Protein AF-H0HR45-F1 (afdb_monomer_lite)

Organism: NCBI:txid1107882

Radius of gyration: 15.92 Å; chains: 1; bounding box: 22×28×55 Å

Sequence (58 aa):
MKIKLLVSRSGPAGAFSPGDEIDVGEAEAKRMFEAQPPQAVPVREARLATEVATKKGK

Foldseek 3Di:
DKKAFQAWDQDPVGTDHHGDIDDDDPVVQVVQCPDVVRGIGDPPPPVPPPPPPPPPDD

Structure (mmCIF, N/CA/C/O backbone):
data_AF-H0HR45-F1
#
_entry.id   AF-H0HR45-F1
#
loop_
_atom_site.group_PDB
_atom_site.id
_atom_site.type_symbol
_atom_site.label_atom_id
_atom_site.label_alt_id
_atom_site.label_comp_id
_atom_site.label_asym_id
_atom_site.label_entity_id
_atom_site.label_seq_id
_atom_site.pdbx_PDB_ins_code
_atom_site.Cartn_x
_atom_site.Cartn_y
_atom_site.Cartn_z
_atom_site.occupancy
_atom_site.B_iso_or_equiv
_atom_site.auth_seq_id
_atom_site.auth_comp_id
_atom_site.auth_asym_id
_atom_site.auth_atom_id
_atom_site.pdbx_PDB_model_num
ATOM 1 N N . MET A 1 1 ? -8.163 0.993 -5.539 1.00 83.19 1 MET A N 1
ATOM 2 C CA . MET A 1 1 ? -6.949 1.804 -5.276 1.00 83.19 1 MET A CA 1
ATOM 3 C C . MET A 1 1 ? -5.753 0.890 -5.404 1.00 83.19 1 MET A C 1
ATOM 5 O O . MET A 1 1 ? -5.704 -0.139 -4.735 1.00 83.19 1 MET A O 1
ATOM 9 N N . LYS A 1 2 ? -4.776 1.282 -6.221 1.00 88.25 2 LYS A N 1
ATOM 10 C CA . LYS A 1 2 ? -3.604 0.454 -6.482 1.00 88.25 2 LYS A CA 1
ATOM 11 C C . LYS A 1 2 ? -2.546 0.603 -5.392 1.00 88.25 2 LYS A C 1
ATOM 13 O O . LYS A 1 2 ? -2.135 1.714 -5.042 1.00 88.25 2 LYS A O 1
ATOM 18 N N . ILE A 1 3 ? -2.094 -0.525 -4.862 1.00 90.69 3 ILE A N 1
ATOM 19 C CA . ILE A 1 3 ? -1.060 -0.599 -3.831 1.00 90.69 3 ILE A CA 1
ATOM 20 C C . ILE A 1 3 ? 0.019 -1.585 -4.252 1.00 90.69 3 ILE A C 1
ATOM 22 O O . ILE A 1 3 ? -0.265 -2.560 -4.940 1.00 90.69 3 ILE A O 1
ATOM 26 N N . LYS A 1 4 ? 1.253 -1.343 -3.819 1.00 92.31 4 LYS A N 1
ATOM 27 C CA . LYS A 1 4 ? 2.379 -2.253 -4.003 1.00 92.31 4 LYS A CA 1
ATOM 28 C C . LYS A 1 4 ? 2.644 -2.958 -2.690 1.00 92.31 4 LYS A C 1
ATOM 30 O O . LYS A 1 4 ? 2.865 -2.299 -1.673 1.00 92.31 4 LYS A O 1
ATOM 35 N N . LEU A 1 5 ? 2.615 -4.281 -2.706 1.00 92.81 5 LEU A N 1
ATOM 36 C CA . LEU A 1 5 ? 2.845 -5.079 -1.512 1.00 92.81 5 LEU A CA 1
ATOM 37 C C . LEU A 1 5 ? 4.318 -5.040 -1.108 1.00 92.81 5 LEU A C 1
ATOM 39 O O . LEU A 1 5 ? 5.210 -5.125 -1.946 1.00 92.81 5 LEU A O 1
ATOM 43 N N . LEU A 1 6 ? 4.575 -4.932 0.191 1.00 92.44 6 LEU A N 1
ATOM 44 C CA . LEU A 1 6 ? 5.906 -5.107 0.778 1.00 92.44 6 LEU A CA 1
ATOM 45 C C . LEU A 1 6 ? 6.087 -6.502 1.377 1.00 92.44 6 LEU A C 1
ATOM 47 O O . LEU A 1 6 ? 7.211 -6.935 1.612 1.00 92.44 6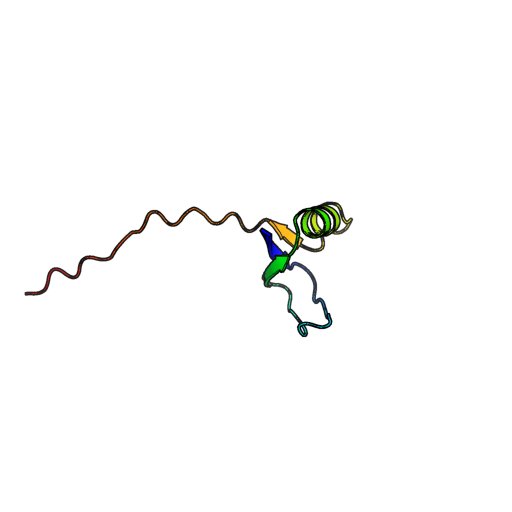 LEU A O 1
ATOM 51 N N . VAL A 1 7 ? 4.981 -7.203 1.617 1.00 90.94 7 VAL A N 1
ATOM 52 C CA . VAL A 1 7 ? 4.949 -8.534 2.218 1.00 90.94 7 VAL A CA 1
ATOM 53 C C . VAL A 1 7 ? 4.142 -9.485 1.346 1.00 90.94 7 VAL A C 1
ATOM 55 O O . VAL A 1 7 ? 3.209 -9.069 0.658 1.00 90.94 7 VAL A O 1
ATOM 58 N N . SER A 1 8 ? 4.492 -10.770 1.390 1.00 89.50 8 SER A N 1
ATOM 59 C CA . SER A 1 8 ? 3.703 -11.810 0.736 1.00 89.50 8 SER A CA 1
ATOM 60 C C . SER A 1 8 ? 2.316 -11.853 1.360 1.00 89.50 8 SER A C 1
ATOM 62 O O . SER A 1 8 ? 2.176 -11.850 2.584 1.00 89.50 8 SER A O 1
ATOM 64 N N . ARG A 1 9 ? 1.288 -11.939 0.524 1.00 85.00 9 ARG A N 1
ATOM 65 C CA . ARG A 1 9 ? -0.100 -12.010 0.962 1.00 85.00 9 ARG A CA 1
ATOM 66 C C . ARG A 1 9 ? -0.817 -13.109 0.202 1.00 85.00 9 ARG A C 1
ATOM 68 O O . ARG A 1 9 ? -0.764 -13.147 -1.018 1.00 85.00 9 ARG A O 1
ATOM 75 N N . SER A 1 10 ? -1.547 -13.959 0.909 1.00 84.94 10 SER A N 1
ATOM 76 C CA . SER A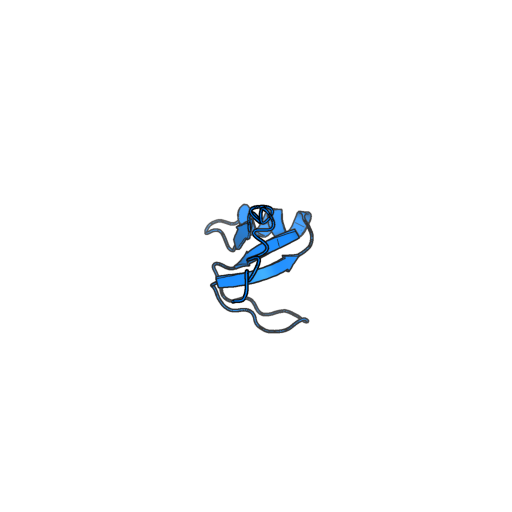 1 10 ? -2.513 -14.871 0.302 1.00 84.94 10 SER A CA 1
ATOM 77 C C . SER A 1 10 ? -3.932 -14.393 0.583 1.00 84.94 10 SER A C 1
ATOM 79 O O . SER A 1 10 ? -4.237 -13.841 1.642 1.00 84.94 10 SER A O 1
ATOM 81 N N . GLY A 1 11 ? -4.808 -14.571 -0.395 1.00 81.44 11 GLY A N 1
ATOM 82 C CA . GLY A 1 11 ? -6.216 -14.242 -0.288 1.00 81.44 11 GLY A CA 1
ATOM 83 C C . GLY A 1 11 ? -7.060 -15.092 -1.235 1.00 81.44 11 GLY A C 1
ATOM 84 O O . GLY A 1 11 ? -6.525 -15.895 -1.998 1.00 81.44 11 GLY A O 1
ATOM 85 N N . PRO A 1 12 ? -8.386 -14.902 -1.224 1.00 77.88 12 PRO A N 1
ATOM 86 C CA . PRO A 1 12 ? -9.300 -15.642 -2.095 1.00 77.88 12 PRO A CA 1
ATOM 87 C C . PRO A 1 12 ? -9.040 -15.401 -3.592 1.00 77.88 12 PRO A C 1
ATOM 89 O O . PRO A 1 12 ? -9.406 -16.230 -4.415 1.00 77.88 12 PRO A O 1
ATOM 92 N N . ALA A 1 13 ? -8.380 -14.293 -3.941 1.00 78.75 13 ALA A N 1
ATOM 93 C CA . ALA A 1 13 ? -7.965 -13.976 -5.306 1.00 78.75 13 ALA A CA 1
ATOM 94 C C . ALA A 1 13 ? -6.623 -14.619 -5.720 1.00 78.75 13 ALA A C 1
ATOM 96 O O . ALA A 1 13 ? -6.238 -14.512 -6.880 1.00 78.75 13 ALA A O 1
ATOM 97 N N . GLY A 1 14 ? -5.908 -15.269 -4.796 1.00 83.69 14 GLY A N 1
ATOM 98 C CA . GLY A 1 14 ? -4.607 -15.888 -5.049 1.00 83.69 14 GLY A CA 1
ATOM 99 C C . GLY A 1 14 ? -3.524 -15.467 -4.057 1.00 83.69 14 GLY A C 1
ATOM 100 O O . GLY A 1 14 ? -3.784 -14.814 -3.043 1.00 83.69 14 GLY A O 1
ATOM 101 N N . ALA A 1 15 ? -2.296 -15.885 -4.351 1.00 89.06 15 ALA A N 1
ATOM 102 C CA . ALA A 1 15 ? -1.103 -15.468 -3.629 1.00 89.06 15 ALA A CA 1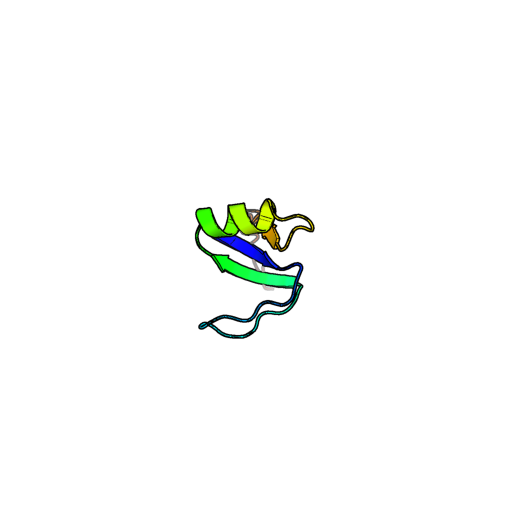
ATOM 103 C C . ALA A 1 15 ? -0.400 -14.346 -4.397 1.00 89.06 15 ALA A C 1
ATOM 105 O O . ALA A 1 15 ? -0.202 -14.448 -5.603 1.00 89.06 15 ALA A O 1
ATOM 106 N N . PHE A 1 16 ? -0.015 -13.305 -3.672 1.00 90.62 16 PHE A N 1
ATOM 107 C CA . PHE A 1 16 ? 0.705 -12.144 -4.164 1.00 90.62 16 PHE A CA 1
ATOM 108 C C . PHE A 1 16 ? 2.036 -12.043 -3.428 1.00 90.62 16 PHE A C 1
ATOM 110 O O . PHE A 1 16 ? 2.116 -12.232 -2.208 1.00 90.62 16 PHE A O 1
ATOM 117 N N . SER A 1 17 ? 3.086 -11.760 -4.176 1.00 92.12 17 SER A N 1
ATOM 118 C CA . SER A 1 17 ? 4.443 -11.626 -3.678 1.00 92.12 17 SER A CA 1
ATOM 119 C C . SER A 1 17 ? 4.767 -10.168 -3.321 1.00 92.12 17 SER A C 1
ATOM 121 O O . SER A 1 17 ? 4.119 -9.233 -3.797 1.00 92.12 17 SER A O 1
ATOM 123 N N . PRO A 1 18 ? 5.791 -9.935 -2.480 1.00 91.62 18 PRO A N 1
ATOM 124 C CA . PRO A 1 18 ? 6.341 -8.606 -2.274 1.00 91.62 18 PRO A CA 1
ATOM 125 C C . PRO 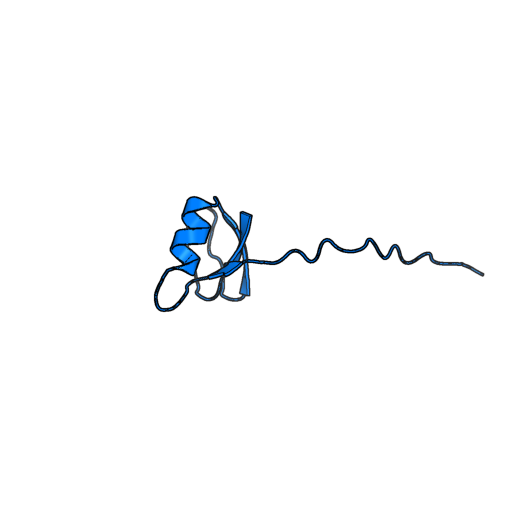A 1 18 ? 6.750 -7.998 -3.615 1.00 91.62 18 PRO A C 1
ATOM 127 O O . PRO A 1 18 ? 7.457 -8.623 -4.402 1.00 91.62 18 PRO A O 1
ATOM 130 N N . GLY A 1 19 ? 6.329 -6.766 -3.857 1.00 88.62 19 GLY A N 1
ATOM 131 C CA . GLY A 1 19 ? 6.562 -6.048 -5.099 1.00 88.62 19 GLY A CA 1
ATOM 132 C C . GLY A 1 19 ? 5.383 -6.069 -6.067 1.00 88.62 19 GLY A C 1
ATOM 133 O O . GLY A 1 19 ? 5.351 -5.198 -6.937 1.00 88.62 19 GLY A O 1
ATOM 134 N N . ASP A 1 20 ? 4.417 -6.971 -5.884 1.00 89.44 20 ASP A N 1
ATOM 135 C CA . ASP A 1 20 ? 3.226 -7.027 -6.728 1.00 89.44 20 ASP A CA 1
ATOM 136 C C . ASP A 1 20 ? 2.316 -5.827 -6.486 1.00 89.44 20 ASP A C 1
ATOM 138 O O . ASP A 1 20 ? 2.137 -5.356 -5.356 1.00 89.44 20 ASP A O 1
ATOM 142 N N . GLU A 1 21 ? 1.717 -5.347 -7.573 1.00 90.94 21 GLU A N 1
ATOM 143 C CA . GLU A 1 21 ? 0.726 -4.284 -7.539 1.00 90.94 21 GLU A CA 1
ATOM 144 C C . GLU A 1 21 ? -0.675 -4.879 -7.602 1.00 90.94 21 GLU A C 1
ATOM 146 O O . GLU A 1 21 ? -1.048 -5.520 -8.586 1.00 90.94 21 GLU A O 1
ATOM 151 N N . ILE A 1 22 ? -1.464 -4.636 -6.562 1.00 87.75 22 ILE A N 1
ATOM 152 C CA . ILE A 1 22 ? -2.838 -5.122 -6.456 1.00 87.75 22 ILE A CA 1
ATOM 153 C C . ILE A 1 22 ? -3.801 -3.950 -6.301 1.00 87.75 22 ILE A C 1
ATOM 155 O O . ILE A 1 22 ? -3.455 -2.924 -5.711 1.00 87.75 22 ILE A O 1
ATOM 159 N N . ASP A 1 23 ? -5.016 -4.098 -6.827 1.00 89.38 23 ASP A N 1
ATOM 160 C CA . ASP A 1 23 ? -6.091 -3.146 -6.559 1.00 89.38 23 ASP A CA 1
ATOM 161 C C . ASP A 1 23 ? -6.898 -3.607 -5.342 1.00 89.38 23 ASP A C 1
ATOM 163 O O . ASP A 1 23 ? -7.397 -4.731 -5.298 1.00 89.38 23 ASP A O 1
ATOM 167 N N . VAL A 1 24 ? -6.990 -2.739 -4.337 1.00 87.38 24 VAL A N 1
ATOM 168 C CA . VAL A 1 24 ? -7.780 -2.962 -3.121 1.00 87.38 24 VAL A CA 1
ATOM 169 C C . VAL A 1 24 ? -8.665 -1.751 -2.831 1.00 87.38 24 VAL A C 1
ATOM 171 O O . VAL A 1 24 ? -8.442 -0.650 -3.345 1.00 87.38 24 VAL A O 1
ATOM 174 N N . GLY A 1 25 ? -9.668 -1.920 -1.971 1.00 90.62 25 GLY A N 1
ATOM 175 C CA . GLY A 1 25 ? -10.479 -0.797 -1.499 1.00 90.62 25 GLY A CA 1
ATOM 176 C C . GLY A 1 25 ? -9.659 0.210 -0.679 1.00 90.62 25 GLY A C 1
ATOM 177 O O . GLY A 1 25 ? -8.691 -0.156 -0.017 1.00 90.62 25 GLY A O 1
ATOM 178 N N . GLU A 1 26 ? -10.062 1.483 -0.666 1.00 88.50 26 GLU A N 1
ATOM 179 C CA . GLU A 1 26 ? -9.338 2.552 0.054 1.00 88.50 26 GLU A CA 1
ATOM 180 C C . GLU A 1 26 ? -9.202 2.287 1.560 1.00 88.50 26 GLU A C 1
ATOM 182 O O . GLU A 1 26 ? -8.143 2.510 2.145 1.00 88.50 26 GLU A O 1
ATOM 187 N N . ALA A 1 27 ? -10.257 1.767 2.195 1.00 90.75 27 ALA A N 1
ATOM 188 C CA . ALA A 1 27 ? -10.242 1.433 3.618 1.00 90.75 27 ALA A CA 1
ATOM 189 C C . ALA A 1 27 ? -9.227 0.326 3.946 1.00 90.75 27 ALA A C 1
ATOM 191 O O . ALA A 1 27 ? -8.596 0.345 5.002 1.00 90.75 27 ALA A O 1
ATOM 192 N N . GLU A 1 28 ? -9.061 -0.634 3.037 1.00 89.56 28 GLU A N 1
ATOM 193 C CA . GLU A 1 28 ? -8.086 -1.709 3.172 1.00 89.56 28 GLU A CA 1
ATOM 194 C C . GLU A 1 28 ? -6.670 -1.198 2.909 1.00 89.56 28 GLU A C 1
ATOM 196 O O . GLU A 1 28 ? -5.788 -1.419 3.736 1.00 89.56 28 GLU A O 1
ATOM 201 N N . ALA A 1 29 ? -6.473 -0.430 1.832 1.00 90.19 29 ALA A N 1
ATOM 202 C CA . ALA A 1 29 ? -5.204 0.225 1.525 1.00 90.19 29 ALA A CA 1
ATOM 203 C C . ALA A 1 29 ? -4.691 1.034 2.721 1.00 90.19 29 ALA A C 1
ATOM 205 O O . ALA A 1 29 ? -3.548 0.867 3.141 1.00 90.19 29 ALA A O 1
ATOM 206 N N . LYS A 1 30 ? -5.562 1.846 3.333 1.00 92.62 30 LYS A N 1
ATOM 207 C CA . LYS A 1 30 ? -5.223 2.644 4.512 1.00 92.62 30 LYS A CA 1
ATOM 208 C C . LYS A 1 30 ? -4.735 1.776 5.674 1.00 92.62 30 LYS A C 1
ATOM 210 O O . LYS A 1 30 ? -3.677 2.057 6.226 1.00 92.62 30 LYS A O 1
ATOM 215 N N . ARG A 1 31 ? -5.436 0.679 5.988 1.00 92.38 31 ARG A N 1
ATOM 216 C CA . ARG A 1 31 ? -5.002 -0.271 7.031 1.00 92.38 31 ARG A CA 1
ATOM 217 C C . ARG A 1 31 ? -3.645 -0.899 6.714 1.00 92.38 31 ARG A C 1
ATOM 219 O O . ARG A 1 31 ? -2.843 -1.099 7.620 1.00 92.38 31 ARG A O 1
ATOM 226 N N . MET A 1 32 ? -3.380 -1.203 5.445 1.00 91.31 32 MET A N 1
ATOM 227 C CA . MET A 1 32 ? -2.106 -1.795 5.021 1.00 91.31 32 MET A CA 1
ATOM 228 C C . MET A 1 32 ? -0.941 -0.798 5.096 1.00 91.31 32 MET A C 1
ATOM 230 O O . MET A 1 32 ? 0.187 -1.209 5.374 1.00 91.31 32 MET A O 1
ATOM 234 N N . PHE A 1 33 ? -1.205 0.495 4.886 1.00 92.12 33 PHE A N 1
ATOM 235 C CA . PHE A 1 33 ? -0.217 1.567 5.039 1.00 92.12 33 PHE A CA 1
ATOM 236 C C . PHE A 1 33 ? 0.055 1.916 6.506 1.00 92.12 33 PHE A C 1
ATOM 238 O O . PHE A 1 33 ? 1.191 2.213 6.859 1.00 92.12 33 PHE A O 1
ATOM 245 N N . GLU A 1 34 ? -0.979 1.886 7.350 1.00 94.38 34 GLU A N 1
ATOM 246 C CA . GLU A 1 34 ? -0.899 2.232 8.777 1.00 94.38 34 GLU A CA 1
ATOM 247 C C . GLU A 1 34 ? -0.346 1.095 9.654 1.00 94.38 34 GLU A C 1
ATOM 249 O O . GLU A 1 34 ? -0.029 1.317 10.822 1.00 94.38 34 GLU A O 1
ATOM 254 N N . ALA A 1 35 ? -0.205 -0.118 9.114 1.00 92.56 35 ALA A N 1
ATOM 255 C CA . ALA A 1 35 ? 0.436 -1.225 9.814 1.00 92.56 35 ALA A CA 1
ATOM 256 C C . ALA A 1 35 ? 1.903 -0.902 10.172 1.00 92.56 35 ALA A C 1
ATOM 258 O O . ALA A 1 35 ? 2.609 -0.225 9.426 1.00 92.56 35 ALA A O 1
ATOM 259 N N . GLN A 1 36 ? 2.387 -1.431 11.300 1.00 90.50 36 GLN A N 1
ATOM 260 C CA . GLN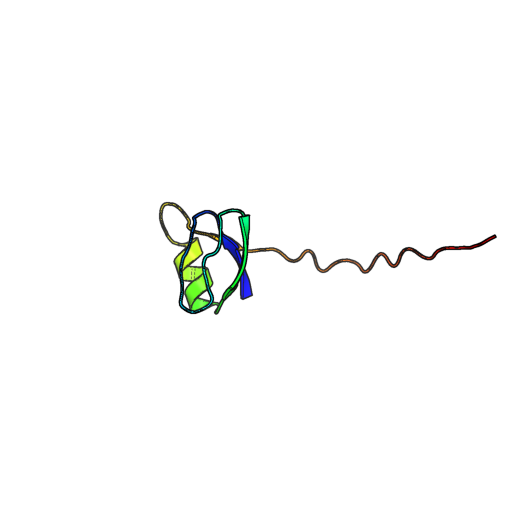 A 1 36 ? 3.799 -1.372 11.692 1.00 90.50 36 GLN A CA 1
ATOM 261 C C . GLN A 1 36 ? 4.337 -2.793 11.933 1.00 90.50 36 GLN A C 1
ATOM 263 O O . GLN A 1 36 ? 3.939 -3.425 12.912 1.00 90.50 36 GLN A O 1
ATOM 268 N N . PRO A 1 37 ? 5.232 -3.309 11.067 1.00 87.50 37 PRO A N 1
ATOM 269 C CA . PRO A 1 37 ? 5.776 -2.662 9.867 1.00 87.50 37 PRO A CA 1
ATOM 270 C C . PRO A 1 37 ? 4.727 -2.492 8.740 1.00 87.50 37 PRO A C 1
ATOM 272 O O . PRO A 1 37 ? 3.778 -3.281 8.676 1.00 87.50 37 PRO A O 1
ATOM 275 N N . PRO A 1 38 ? 4.886 -1.495 7.843 1.00 91.19 38 PRO A N 1
ATOM 276 C CA . PRO A 1 38 ? 3.980 -1.291 6.713 1.00 91.19 38 PRO A CA 1
ATOM 277 C C . PRO A 1 38 ? 3.905 -2.526 5.817 1.00 91.19 38 PRO A C 1
ATOM 279 O O . PRO A 1 38 ? 4.928 -3.116 5.469 1.00 91.19 38 PRO A O 1
ATOM 282 N N . GLN A 1 39 ? 2.694 -2.905 5.415 1.00 92.81 39 GLN A N 1
ATOM 283 C CA . GLN A 1 39 ? 2.473 -4.088 4.574 1.00 92.81 39 GLN A CA 1
ATOM 284 C C . GLN A 1 39 ? 2.406 -3.747 3.086 1.00 92.81 39 GLN A C 1
ATOM 286 O O . GLN A 1 39 ? 2.623 -4.611 2.235 1.00 92.81 39 GLN A O 1
ATOM 291 N N . ALA A 1 40 ? 2.106 -2.493 2.757 1.00 91.94 40 ALA A N 1
ATOM 292 C CA . ALA A 1 40 ? 2.021 -2.013 1.390 1.00 91.94 40 ALA A CA 1
ATOM 293 C C . ALA A 1 40 ? 2.420 -0.539 1.301 1.00 91.94 40 ALA A C 1
ATOM 295 O O . ALA A 1 40 ? 2.484 0.165 2.308 1.00 91.94 40 ALA A O 1
ATOM 296 N N . VAL A 1 41 ? 2.648 -0.067 0.080 1.00 91.75 41 VAL A N 1
ATOM 297 C CA . VAL A 1 41 ? 2.838 1.351 -0.238 1.00 91.75 41 VAL A CA 1
ATOM 298 C C . VAL A 1 41 ? 1.882 1.770 -1.351 1.00 91.75 41 VAL A C 1
ATOM 300 O O . VAL A 1 41 ? 1.565 0.954 -2.221 1.00 91.75 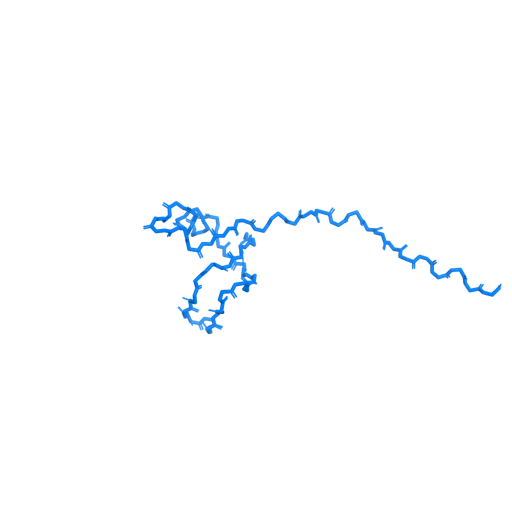41 VAL A O 1
ATOM 303 N N . PRO A 1 42 ? 1.388 3.019 -1.352 1.00 90.00 42 PRO A N 1
ATOM 304 C CA . PRO A 1 42 ? 0.531 3.491 -2.427 1.00 90.00 42 PRO A CA 1
ATOM 305 C C . PRO A 1 42 ? 1.316 3.506 -3.739 1.00 90.00 42 PRO A C 1
ATOM 307 O O . PRO A 1 42 ? 2.394 4.104 -3.814 1.00 90.00 42 PRO A O 1
ATOM 310 N N . VAL A 1 43 ? 0.763 2.887 -4.784 1.00 87.12 43 VAL A N 1
ATOM 311 C CA . VAL A 1 43 ? 1.287 3.078 -6.137 1.00 87.12 43 VAL A CA 1
ATOM 312 C C . VAL A 1 43 ? 0.787 4.438 -6.575 1.00 87.12 43 VAL A C 1
ATOM 314 O O . VAL A 1 43 ? -0.384 4.624 -6.899 1.00 87.12 43 VAL A O 1
ATOM 317 N N . ARG A 1 44 ? 1.682 5.424 -6.547 1.00 75.06 44 ARG A N 1
ATOM 318 C CA . ARG A 1 44 ? 1.454 6.636 -7.319 1.00 75.06 44 ARG A CA 1
ATOM 319 C C . ARG A 1 44 ? 1.557 6.196 -8.765 1.00 75.06 44 ARG A C 1
ATOM 321 O O . ARG A 1 44 ? 2.663 6.064 -9.282 1.00 75.06 44 ARG A O 1
ATOM 328 N N . GLU A 1 45 ? 0.418 5.948 -9.402 1.00 58.75 45 GLU A N 1
ATOM 329 C CA . GLU A 1 45 ? 0.365 6.067 -10.846 1.00 58.75 45 GLU A CA 1
ATOM 330 C C . GLU A 1 45 ? 0.791 7.507 -11.113 1.00 58.75 45 GLU A C 1
ATOM 332 O O . GLU A 1 45 ? 0.023 8.456 -10.943 1.00 58.75 45 GLU A O 1
ATOM 337 N N . ALA A 1 46 ? 2.073 7.697 -11.436 1.00 51.81 46 ALA A N 1
ATOM 338 C CA . ALA A 1 46 ? 2.458 8.824 -12.247 1.00 51.81 46 ALA A CA 1
ATOM 339 C C . ALA A 1 46 ? 1.541 8.670 -13.446 1.00 51.81 46 ALA A C 1
ATOM 341 O O . ALA A 1 46 ? 1.735 7.741 -14.226 1.00 51.81 46 ALA A O 1
ATOM 342 N N . ARG A 1 47 ? 0.456 9.457 -13.474 1.00 47.88 47 ARG A N 1
ATOM 343 C CA . ARG A 1 47 ? -0.431 9.615 -14.617 1.00 47.88 47 ARG A CA 1
ATOM 344 C C . ARG A 1 47 ? 0.521 9.697 -15.785 1.00 47.88 47 ARG A C 1
ATOM 346 O O . ARG A 1 47 ? 1.206 10.711 -15.901 1.00 47.88 47 ARG A O 1
ATOM 353 N N . LEU A 1 48 ? 0.672 8.584 -16.505 1.00 49.84 48 LEU A N 1
ATOM 354 C CA . LEU A 1 48 ? 1.623 8.468 -17.589 1.00 49.84 48 LEU A CA 1
ATOM 355 C C . LEU A 1 48 ? 1.224 9.619 -18.491 1.00 49.84 48 LEU A C 1
ATOM 357 O O . LEU A 1 48 ? 0.141 9.604 -19.077 1.00 49.84 48 LEU A O 1
ATOM 361 N N . ALA A 1 49 ? 2.039 10.676 -18.496 1.00 44.91 49 ALA A N 1
ATOM 362 C CA . ALA A 1 49 ? 2.069 11.577 -19.616 1.00 44.91 49 ALA A CA 1
ATOM 363 C C . ALA A 1 49 ? 2.247 10.622 -20.782 1.00 44.91 49 ALA A C 1
ATOM 365 O O . ALA A 1 49 ? 3.212 9.859 -20.817 1.00 44.91 49 ALA A O 1
ATOM 366 N N . THR A 1 50 ? 1.200 10.515 -21.586 1.00 50.88 50 THR A N 1
ATOM 367 C CA . THR A 1 50 ? 1.104 9.589 -22.693 1.00 50.88 50 THR A CA 1
ATOM 368 C C . THR A 1 50 ? 2.210 9.956 -23.671 1.00 50.88 50 THR A C 1
ATOM 370 O O . THR A 1 50 ? 1.984 10.708 -24.612 1.00 50.88 50 THR A O 1
ATOM 373 N N . GLU A 1 51 ? 3.430 9.482 -23.447 1.00 53.50 51 GLU A N 1
ATOM 374 C CA . GLU A 1 51 ? 4.500 9.565 -24.424 1.00 53.50 51 GLU A CA 1
ATOM 375 C C . GLU A 1 51 ? 4.220 8.468 -25.448 1.00 53.50 51 GLU A C 1
ATOM 377 O O . GLU A 1 51 ? 4.787 7.377 -25.448 1.00 53.50 51 GLU A O 1
ATOM 382 N N . VAL A 1 52 ? 3.243 8.755 -26.311 1.00 58.34 52 VAL A N 1
ATOM 383 C CA . VAL A 1 52 ? 3.064 8.061 -27.580 1.00 58.34 52 VAL A CA 1
ATOM 384 C C . VAL A 1 52 ? 4.354 8.257 -28.365 1.00 58.34 52 VAL A C 1
ATOM 386 O O . VAL A 1 52 ? 4.600 9.318 -28.937 1.00 58.34 52 VAL A O 1
ATOM 389 N N . ALA A 1 53 ? 5.191 7.223 -28.387 1.00 57.19 53 ALA A N 1
ATOM 390 C CA . ALA A 1 53 ? 6.300 7.127 -29.317 1.00 57.19 53 ALA A CA 1
ATOM 391 C C . ALA A 1 53 ? 5.735 7.183 -30.747 1.00 57.19 53 ALA A C 1
ATOM 393 O O . ALA A 1 53 ? 5.254 6.184 -31.286 1.00 57.19 53 ALA A O 1
ATOM 394 N N . THR A 1 54 ? 5.762 8.360 -31.375 1.00 61.28 54 THR A N 1
ATOM 395 C CA . THR A 1 54 ? 5.457 8.475 -32.801 1.00 61.28 54 THR A CA 1
ATOM 396 C C . THR A 1 54 ? 6.640 7.892 -33.571 1.00 61.28 54 THR A C 1
ATOM 398 O O . THR A 1 54 ? 7.713 8.485 -33.663 1.00 61.28 54 THR A O 1
ATOM 401 N N . LYS A 1 55 ? 6.479 6.684 -34.123 1.00 60.03 55 LYS A N 1
ATOM 402 C CA . LYS A 1 55 ? 7.400 6.192 -35.153 1.00 60.03 55 LYS A CA 1
ATOM 403 C C . LYS A 1 55 ? 7.234 7.089 -36.379 1.00 60.03 55 LYS A C 1
ATOM 405 O O . LYS A 1 55 ? 6.317 6.882 -37.169 1.00 60.03 55 LYS A O 1
ATOM 410 N N . LYS A 1 56 ? 8.128 8.062 -36.568 1.00 53.84 56 LYS A N 1
ATOM 411 C CA . LYS A 1 56 ? 8.306 8.684 -37.882 1.00 53.84 56 LYS A CA 1
ATOM 412 C C . LYS A 1 56 ? 9.145 7.729 -38.728 1.00 53.84 56 LYS A C 1
ATOM 414 O O . LYS A 1 56 ? 10.365 7.677 -38.614 1.00 53.84 56 LYS A O 1
ATOM 419 N N . GLY A 1 57 ? 8.449 6.882 -39.480 1.00 61.31 57 GLY A N 1
ATOM 420 C CA . GLY A 1 57 ? 9.056 6.016 -40.479 1.00 61.31 57 GLY A CA 1
ATOM 421 C C . GLY A 1 57 ? 9.529 6.817 -41.693 1.00 61.31 57 GLY A C 1
ATOM 422 O O . GLY A 1 57 ? 8.786 7.672 -42.161 1.00 61.31 57 GLY A O 1
ATOM 423 N N . LYS A 1 58 ? 10.738 6.454 -42.139 1.00 49.19 58 LYS A N 1
ATOM 424 C CA . LYS A 1 58 ? 11.385 6.596 -43.457 1.00 49.19 58 LYS A CA 1
ATOM 425 C C . LYS A 1 58 ? 11.490 7.982 -44.100 1.00 49.19 58 LYS A C 1
ATOM 427 O O . LYS A 1 58 ? 10.458 8.565 -44.481 1.00 49.19 58 LYS A O 1
#

Secondary structure (DSSP, 8-state):
-EEEESS-EEETTEEE-TT-EEE--HHHHHHHHHSSS--EEE----------------

pLDDT: mean 80.52, std 15.5, range [44.91, 94.38]